Protein AF-A0A447S7N7-F1 (afdb_monomer)

Sequence (49 aa):
MRTGHHCAMPLMARYQVPAMCRASLAMYNTTEEVDRLVAGLQRIRKLLG

Nearest PDB structures (foldseek):
  6mr6-assembly1_A-2  TM=9.955E-01  e=2.364E-05  Escherichia coli K-12
  7tlq-assembly1_A  TM=9.540E-01  e=7.070E-03  Lancefieldella parvula
  7tlq-assembly1_B  TM=9.537E-01  e=8.828E-03  Lancefieldella parvula
  7xen-assembly1_A-2  TM=9.885E-01  e=1.102E-02  Bacillus subtilis subsp. subtilis str. 168

Structure (mmCIF, N/CA/C/O backbone):
data_AF-A0A447S7N7-F1
#
_entry.id   AF-A0A447S7N7-F1
#
loop_
_atom_site.group_PDB
_atom_site.id
_atom_site.type_symbol
_atom_site.label_atom_id
_atom_site.l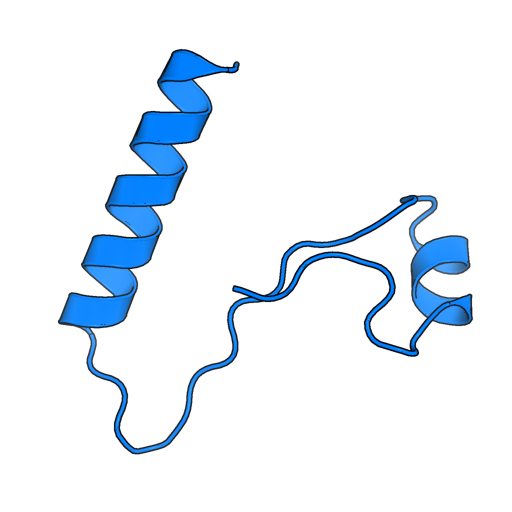abel_alt_id
_atom_site.label_comp_id
_atom_site.label_asym_id
_atom_site.label_entity_id
_atom_site.label_seq_id
_atom_site.pdbx_PDB_ins_code
_atom_site.Cartn_x
_atom_site.Cartn_y
_atom_site.Cartn_z
_atom_site.occupancy
_atom_site.B_iso_or_equiv
_atom_site.auth_seq_id
_atom_site.auth_comp_id
_atom_site.auth_asym_id
_atom_site.auth_atom_id
_atom_site.pdbx_PDB_model_num
ATOM 1 N N . MET A 1 1 ? 0.735 6.204 0.105 1.00 80.25 1 MET A N 1
ATOM 2 C CA . MET A 1 1 ? 0.499 5.231 -0.987 1.00 80.25 1 MET A CA 1
ATOM 3 C C . MET A 1 1 ? 1.534 5.460 -2.075 1.00 80.25 1 MET A C 1
ATOM 5 O O . MET A 1 1 ? 1.789 6.614 -2.393 1.00 80.25 1 MET A O 1
ATOM 9 N N . ARG A 1 2 ? 2.115 4.401 -2.644 1.00 91.69 2 ARG A N 1
ATOM 10 C CA . ARG A 1 2 ? 2.882 4.475 -3.900 1.00 91.69 2 ARG A CA 1
ATOM 11 C C . ARG A 1 2 ? 2.110 3.709 -4.968 1.00 91.69 2 ARG A C 1
ATOM 13 O O . ARG A 1 2 ? 1.594 2.634 -4.669 1.00 91.69 2 ARG A O 1
ATOM 20 N N . THR A 1 3 ? 2.082 4.214 -6.196 1.00 94.50 3 THR A N 1
ATOM 21 C CA . THR A 1 3 ? 1.418 3.558 -7.335 1.00 94.50 3 THR A CA 1
ATOM 22 C C . THR A 1 3 ? 2.427 3.336 -8.456 1.00 94.50 3 THR A C 1
ATOM 24 O O . THR A 1 3 ? 3.332 4.148 -8.638 1.00 94.50 3 THR A O 1
ATOM 27 N N . GLY A 1 4 ? 2.302 2.222 -9.176 1.00 94.56 4 GLY A N 1
ATOM 28 C CA . GLY A 1 4 ? 3.145 1.892 -10.326 1.00 94.56 4 GLY A CA 1
ATOM 29 C C . GLY A 1 4 ? 3.713 0.479 -10.243 1.00 94.56 4 GLY A C 1
ATOM 30 O O . GLY A 1 4 ? 3.134 -0.400 -9.604 1.00 94.56 4 GLY A O 1
ATOM 31 N N . HIS A 1 5 ? 4.863 0.271 -10.883 1.00 94.94 5 HIS A N 1
ATOM 32 C CA . HIS A 1 5 ? 5.519 -1.036 -10.953 1.00 94.94 5 HIS A CA 1
ATOM 33 C C . HIS A 1 5 ? 6.415 -1.352 -9.738 1.00 94.94 5 HIS A C 1
ATOM 35 O O . HIS A 1 5 ? 6.881 -2.479 -9.613 1.00 94.94 5 HIS A O 1
ATOM 41 N N . HIS A 1 6 ? 6.691 -0.386 -8.850 1.00 94.88 6 HIS A N 1
ATOM 42 C CA . HIS A 1 6 ? 7.512 -0.552 -7.627 1.00 94.88 6 HIS A CA 1
ATOM 43 C C . HIS A 1 6 ? 8.905 -1.162 -7.849 1.00 94.88 6 HIS A C 1
ATOM 45 O O . HIS A 1 6 ? 9.387 -1.914 -7.009 1.00 94.88 6 HIS A O 1
ATOM 51 N N . CYS A 1 7 ? 9.535 -0.874 -8.993 1.00 96.06 7 CYS A N 1
ATOM 52 C CA . CYS A 1 7 ? 10.774 -1.532 -9.441 1.00 96.06 7 CYS A CA 1
ATOM 53 C C . CYS A 1 7 ? 10.666 -3.071 -9.567 1.00 96.06 7 CYS A C 1
ATOM 55 O O . CYS A 1 7 ? 11.677 -3.755 -9.640 1.00 96.06 7 CYS A O 1
ATOM 57 N N . ALA A 1 8 ? 9.447 -3.612 -9.647 1.00 96.62 8 ALA A N 1
ATOM 58 C CA . ALA A 1 8 ? 9.135 -5.038 -9.723 1.00 96.62 8 ALA A CA 1
ATOM 59 C C . ALA A 1 8 ? 8.343 -5.372 -11.003 1.00 96.62 8 ALA A C 1
ATOM 61 O O . ALA A 1 8 ? 7.313 -6.042 -10.965 1.00 96.62 8 ALA A O 1
ATOM 62 N N . MET A 1 9 ? 8.817 -4.897 -12.159 1.00 96.31 9 MET A N 1
ATOM 63 C CA . MET A 1 9 ? 8.155 -5.106 -13.457 1.00 96.31 9 MET A CA 1
ATOM 64 C C . MET A 1 9 ? 7.886 -6.591 -13.796 1.00 96.31 9 MET A C 1
ATOM 66 O O . MET A 1 9 ? 6.784 -6.879 -14.264 1.00 96.31 9 MET A O 1
ATOM 70 N N . PRO A 1 10 ? 8.781 -7.557 -13.485 1.00 97.38 10 PRO A N 1
ATOM 71 C CA . PRO A 1 10 ? 8.482 -8.977 -13.706 1.00 97.38 10 PRO A CA 1
ATOM 72 C C . PRO A 1 10 ? 7.266 -9.480 -12.911 1.00 97.38 10 PRO A C 1
ATOM 74 O O . PRO A 1 10 ? 6.506 -10.319 -13.390 1.00 97.38 10 PRO A O 1
ATOM 77 N N . LEU A 1 11 ? 7.042 -8.942 -11.706 1.00 97.06 11 LEU A N 1
ATOM 78 C CA . LEU A 1 11 ? 5.890 -9.293 -10.873 1.00 97.06 11 LEU A CA 1
ATOM 79 C C . LEU A 1 11 ? 4.579 -8.787 -11.486 1.00 97.06 11 LEU A C 1
ATOM 81 O O . LEU A 1 11 ? 3.578 -9.498 -11.477 1.00 97.06 11 LEU A O 1
ATOM 85 N N . MET A 1 12 ? 4.599 -7.576 -12.045 1.00 96.56 12 MET A N 1
ATOM 86 C CA . MET A 1 12 ? 3.454 -6.984 -12.746 1.00 96.56 12 MET A CA 1
ATOM 87 C C . MET A 1 12 ? 3.059 -7.834 -13.959 1.00 96.56 12 MET A C 1
ATOM 89 O O . MET A 1 12 ? 1.882 -8.142 -14.130 1.00 96.56 12 MET A O 1
ATOM 93 N N . ALA A 1 13 ? 4.049 -8.295 -14.736 1.00 96.62 13 ALA A N 1
ATOM 94 C CA . ALA A 1 13 ? 3.829 -9.197 -15.867 1.00 96.62 13 ALA A CA 1
ATOM 95 C C . ALA A 1 13 ? 3.206 -10.534 -15.432 1.00 96.62 13 ALA A C 1
ATOM 97 O O . ALA A 1 13 ? 2.267 -11.007 -16.067 1.00 96.62 13 ALA A O 1
ATOM 98 N N . ARG A 1 14 ? 3.668 -11.112 -14.311 1.00 97.81 14 ARG A N 1
ATOM 99 C CA . ARG A 1 14 ? 3.097 -12.346 -13.745 1.00 97.81 14 ARG A CA 1
ATOM 100 C C . ARG A 1 14 ? 1.629 -12.190 -13.340 1.00 97.81 14 ARG A C 1
ATOM 102 O O . ARG A 1 14 ? 0.849 -13.105 -13.573 1.00 97.81 14 ARG A O 1
ATOM 109 N N . TYR A 1 15 ? 1.262 -11.068 -12.723 1.00 97.44 15 TYR A N 1
ATOM 110 C CA . TYR A 1 15 ? -0.122 -10.794 -12.314 1.00 97.44 15 TYR A CA 1
ATOM 111 C C . TYR A 1 15 ? -0.972 -10.144 -13.411 1.00 97.44 15 TYR A C 1
ATOM 113 O O . TYR A 1 15 ? -2.143 -9.873 -13.173 1.00 97.44 15 TYR A O 1
ATOM 121 N N . GLN A 1 16 ? -0.398 -9.898 -14.594 1.00 97.19 16 GLN A N 1
ATOM 122 C CA . GLN A 1 16 ? -1.069 -9.278 -15.741 1.00 97.19 16 GLN A CA 1
ATOM 123 C C . GLN A 1 16 ? -1.739 -7.935 -15.407 1.00 97.19 16 GLN A C 1
ATOM 125 O O . GLN A 1 16 ? -2.782 -7.586 -15.955 1.00 97.19 16 GLN A O 1
ATOM 130 N N . VAL A 1 17 ? -1.123 -7.158 -14.514 1.00 97.19 17 VAL A N 1
ATOM 131 C CA . VAL A 1 17 ? -1.595 -5.818 -14.142 1.00 97.19 17 VAL A CA 1
ATOM 132 C C . VAL A 1 17 ? -0.577 -4.761 -14.569 1.00 97.19 17 VAL A C 1
ATOM 134 O O . VAL A 1 17 ? 0.624 -4.978 -14.416 1.00 97.19 17 VAL A O 1
ATOM 137 N N . PRO A 1 18 ? -1.013 -3.592 -15.071 1.00 94.50 18 PRO A N 1
ATOM 138 C CA . PRO A 1 18 ? -0.092 -2.535 -15.496 1.00 94.50 18 PRO A CA 1
ATOM 139 C C . PRO A 1 18 ? 0.559 -1.802 -14.311 1.00 94.50 18 PRO A C 1
ATOM 141 O O . PRO A 1 18 ? 1.647 -1.242 -14.439 1.00 94.50 18 PRO A O 1
ATOM 144 N N . ALA A 1 19 ? -0.101 -1.789 -13.150 1.00 95.62 19 ALA A N 1
ATOM 145 C CA . ALA A 1 19 ? 0.380 -1.160 -11.927 1.00 95.62 19 ALA A CA 1
ATOM 146 C C . ALA A 1 19 ? -0.350 -1.723 -10.701 1.00 95.62 19 ALA A C 1
ATOM 148 O O . ALA A 1 19 ? -1.465 -2.231 -10.805 1.00 95.62 19 ALA A O 1
ATOM 149 N N . MET A 1 20 ? 0.250 -1.552 -9.523 1.00 95.94 20 MET A N 1
ATOM 150 C CA . MET A 1 20 ? -0.407 -1.799 -8.237 1.00 95.94 20 MET A CA 1
ATOM 151 C C . MET A 1 20 ? -0.303 -0.568 -7.336 1.00 95.94 20 MET A C 1
ATOM 153 O O . MET A 1 20 ? 0.658 0.202 -7.426 1.00 95.94 20 MET A O 1
ATOM 157 N N . CYS A 1 21 ? -1.264 -0.404 -6.431 1.00 95.06 21 CYS A N 1
ATOM 158 C CA . CYS A 1 21 ? -1.171 0.550 -5.329 1.00 95.06 21 CYS A CA 1
ATOM 159 C C . CYS A 1 21 ? -0.643 -0.168 -4.081 1.00 95.06 21 CYS A C 1
ATOM 161 O O . CYS A 1 21 ? -1.119 -1.250 -3.744 1.00 95.06 21 CYS A O 1
ATOM 163 N N . ARG A 1 22 ? 0.348 0.418 -3.402 1.00 97.00 22 ARG A N 1
ATOM 164 C CA . ARG A 1 22 ? 0.970 -0.152 -2.202 1.00 97.00 22 ARG A CA 1
ATOM 165 C C . ARG A 1 22 ? 0.919 0.835 -1.040 1.00 97.00 22 ARG A C 1
ATOM 167 O O . ARG A 1 22 ? 1.453 1.948 -1.132 1.00 97.00 22 ARG A O 1
ATOM 174 N N . ALA A 1 23 ? 0.331 0.398 0.068 1.00 96.50 23 ALA A N 1
ATOM 175 C CA . ALA A 1 23 ? 0.541 0.986 1.384 1.00 96.50 23 ALA A CA 1
ATOM 176 C C . ALA A 1 23 ? 1.676 0.221 2.079 1.00 96.50 23 ALA A C 1
ATOM 178 O O . ALA A 1 23 ? 1.681 -1.006 2.085 1.00 96.50 23 ALA A O 1
ATOM 179 N N . SER A 1 24 ? 2.662 0.936 2.612 1.00 95.88 24 SER A N 1
ATOM 180 C CA . SER A 1 24 ? 3.784 0.353 3.350 1.00 95.88 24 SER A CA 1
ATOM 181 C C . SER A 1 24 ? 3.739 0.908 4.765 1.00 95.88 24 SER A C 1
ATOM 183 O O . SER A 1 24 ? 3.721 2.127 4.918 1.00 95.88 24 SER A O 1
ATOM 185 N N . LEU A 1 25 ? 3.673 0.018 5.753 1.00 96.81 25 LEU A N 1
ATOM 186 C CA . LEU A 1 25 ? 3.627 0.358 7.174 1.00 96.81 25 LEU A CA 1
ATOM 187 C C . LEU A 1 25 ? 5.020 0.192 7.805 1.00 96.81 25 LEU A C 1
ATOM 189 O O . LEU A 1 25 ? 5.854 -0.556 7.291 1.00 96.81 25 LEU A O 1
ATOM 193 N N . ALA A 1 26 ? 5.257 0.886 8.910 1.00 97.19 26 ALA A N 1
ATOM 194 C CA . ALA A 1 26 ? 6.478 0.902 9.705 1.00 97.19 26 ALA A CA 1
ATOM 195 C C . ALA A 1 26 ? 6.139 0.949 11.207 1.00 97.19 26 ALA A C 1
ATOM 197 O O . ALA A 1 26 ? 4.978 1.068 11.588 1.00 97.19 26 ALA A O 1
ATOM 198 N N . MET A 1 27 ? 7.167 0.886 12.062 1.00 97.19 27 MET A N 1
ATOM 199 C CA . MET A 1 27 ? 7.027 0.832 13.529 1.00 97.19 27 MET A CA 1
ATOM 200 C C . MET A 1 27 ? 6.211 1.991 14.125 1.00 97.19 27 MET A C 1
ATOM 202 O O . MET A 1 27 ? 5.574 1.832 15.156 1.00 97.19 27 MET A O 1
ATOM 206 N N . TYR A 1 28 ? 6.247 3.162 13.492 1.00 97.44 28 TYR A N 1
ATOM 207 C CA . TYR A 1 28 ? 5.575 4.374 13.966 1.00 97.44 28 TYR A CA 1
ATOM 208 C C . TYR A 1 28 ? 4.139 4.522 13.452 1.00 97.44 28 TYR A C 1
ATOM 210 O O . TYR A 1 28 ? 3.511 5.541 13.725 1.00 97.44 28 TYR A O 1
ATOM 218 N N . ASN A 1 29 ? 3.627 3.558 12.682 1.00 97.62 29 ASN A N 1
ATOM 219 C CA . ASN A 1 29 ? 2.243 3.615 12.237 1.00 97.62 29 ASN A CA 1
ATOM 220 C C . ASN A 1 29 ? 1.279 3.144 13.320 1.00 97.62 29 ASN A C 1
ATOM 222 O O . ASN A 1 29 ? 1.603 2.258 14.109 1.00 97.62 29 ASN A O 1
ATOM 226 N N . THR A 1 30 ? 0.071 3.704 13.308 1.00 98.19 30 THR A N 1
ATOM 227 C CA . THR A 1 30 ? -0.988 3.337 14.257 1.00 98.19 30 THR A CA 1
ATOM 228 C C . THR A 1 30 ? -2.164 2.649 13.571 1.00 98.19 30 THR A C 1
ATOM 230 O O . THR A 1 30 ? -2.354 2.735 12.354 1.00 98.19 30 THR A O 1
ATOM 233 N N . THR A 1 31 ? -2.983 1.956 14.358 1.00 97.69 31 THR A N 1
ATOM 234 C CA . THR A 1 31 ? -4.227 1.329 13.892 1.00 97.69 31 THR A CA 1
ATOM 235 C C . THR A 1 31 ? -5.196 2.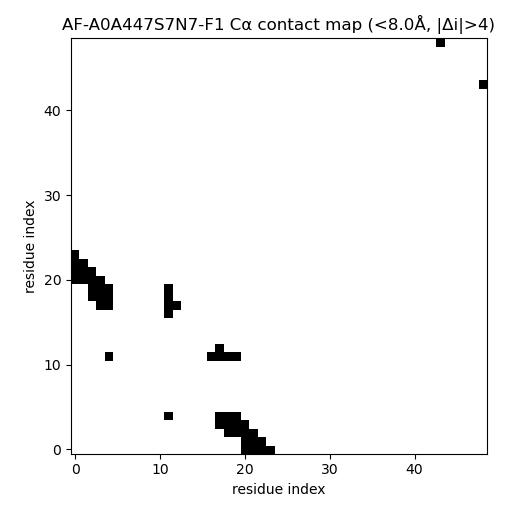357 13.315 1.00 97.69 31 THR A C 1
ATOM 237 O O . THR A 1 31 ? -5.765 2.135 12.250 1.00 97.69 31 THR A O 1
ATOM 240 N N . GLU A 1 32 ? -5.281 3.540 13.921 1.00 98.19 32 GLU A N 1
ATOM 241 C CA . GLU A 1 32 ? -6.155 4.628 13.471 1.00 98.19 32 GLU A CA 1
ATOM 242 C C . GLU A 1 32 ? -5.726 5.175 12.099 1.00 98.19 32 GLU A C 1
ATOM 244 O O . GLU A 1 32 ? -6.546 5.668 11.321 1.00 98.19 32 GLU A O 1
ATOM 249 N N . GLU A 1 33 ? -4.435 5.112 11.762 1.00 97.75 33 GLU A N 1
ATOM 250 C CA . GLU A 1 33 ? -3.953 5.452 10.419 1.00 97.75 33 GLU A CA 1
ATOM 251 C C . GLU A 1 33 ? -4.414 4.434 9.373 1.00 97.75 33 GLU A C 1
ATOM 253 O O . GLU A 1 33 ? -4.806 4.824 8.269 1.00 97.75 33 GLU A O 1
ATOM 258 N N . VAL A 1 34 ? -4.419 3.146 9.725 1.00 97.31 34 VAL A N 1
ATOM 259 C CA . VAL A 1 34 ? -4.935 2.076 8.861 1.00 97.31 34 VAL A CA 1
ATOM 260 C C . VAL A 1 34 ? -6.447 2.213 8.685 1.00 97.31 34 VAL A C 1
ATOM 262 O O . VAL A 1 34 ? -6.936 2.133 7.557 1.00 97.31 34 VAL A O 1
ATOM 265 N N . ASP A 1 35 ? -7.187 2.518 9.749 1.00 98.00 35 ASP A N 1
ATOM 266 C CA . ASP A 1 35 ? -8.636 2.732 9.674 1.00 98.00 35 ASP A CA 1
ATOM 267 C C . ASP A 1 35 ? -8.984 3.911 8.759 1.00 98.00 35 ASP A C 1
ATOM 269 O O . ASP A 1 35 ? -9.850 3.804 7.883 1.00 98.00 35 ASP A O 1
ATOM 273 N N . ARG A 1 36 ? -8.250 5.026 8.882 1.00 97.81 36 ARG A N 1
ATOM 274 C CA . ARG A 1 36 ? -8.401 6.181 7.982 1.00 97.81 36 ARG A CA 1
ATOM 275 C C . ARG A 1 36 ? -8.084 5.824 6.530 1.00 97.81 36 ARG A C 1
ATOM 277 O O . ARG A 1 36 ? -8.795 6.274 5.626 1.00 97.81 36 ARG A O 1
ATOM 284 N N . LEU A 1 37 ? -7.060 5.002 6.291 1.00 97.19 37 LEU A N 1
ATOM 285 C CA . LEU A 1 37 ? -6.720 4.509 4.955 1.00 97.19 37 LEU A CA 1
ATOM 286 C C . LEU A 1 37 ? -7.872 3.695 4.347 1.00 97.19 37 LEU A C 1
ATOM 288 O O . LEU A 1 37 ? -8.275 3.950 3.210 1.00 97.19 37 LEU A O 1
ATOM 292 N N . VAL A 1 38 ? -8.424 2.744 5.104 1.00 97.31 38 VAL A N 1
ATOM 293 C CA . VAL A 1 38 ? -9.526 1.879 4.658 1.00 97.31 38 VAL A CA 1
ATOM 294 C C . VAL A 1 38 ? -10.790 2.694 4.392 1.00 97.31 38 VAL A C 1
ATOM 296 O O . VAL A 1 38 ? -11.406 2.531 3.336 1.00 97.31 38 VAL A O 1
ATOM 299 N N . ALA A 1 39 ? -11.150 3.616 5.288 1.00 97.81 39 ALA A N 1
ATOM 300 C CA . ALA A 1 39 ? -12.297 4.502 5.103 1.00 97.81 39 ALA A CA 1
ATOM 301 C C . ALA A 1 39 ? -12.165 5.345 3.820 1.00 97.81 39 ALA A C 1
ATOM 303 O O . ALA A 1 39 ? -13.117 5.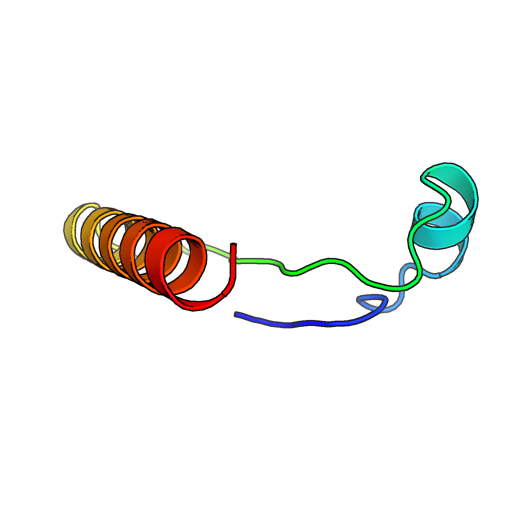461 3.040 1.00 97.81 39 ALA A O 1
ATOM 304 N N . GLY A 1 40 ? -10.966 5.876 3.550 1.00 96.50 40 GLY A N 1
ATOM 305 C CA . GLY A 1 40 ? -10.661 6.597 2.315 1.00 96.50 40 GLY A CA 1
ATOM 306 C C . GLY A 1 40 ? -10.825 5.732 1.061 1.00 96.50 40 GLY A C 1
ATOM 307 O O . GLY A 1 40 ? -11.473 6.153 0.100 1.00 96.50 40 GLY A O 1
ATOM 308 N N . LEU A 1 41 ? -10.311 4.498 1.079 1.00 96.06 41 LEU A N 1
ATOM 309 C CA . LEU A 1 41 ? -10.449 3.553 -0.036 1.00 96.06 41 LEU A CA 1
ATOM 310 C C . LEU A 1 41 ? -11.909 3.173 -0.302 1.00 96.06 41 LEU A C 1
ATOM 312 O O . LEU A 1 41 ? -12.339 3.157 -1.455 1.00 96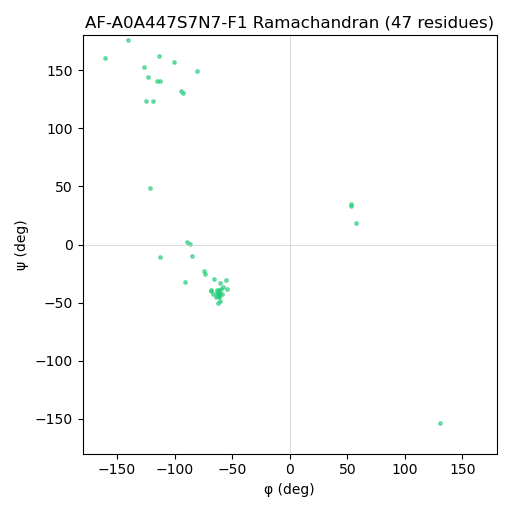.06 41 LEU A O 1
ATOM 316 N N . GLN A 1 42 ? -12.690 2.908 0.747 1.00 97.25 42 GLN A N 1
ATOM 317 C CA . GLN A 1 42 ? -14.115 2.604 0.612 1.00 97.25 42 GLN A CA 1
ATOM 318 C C . GLN A 1 42 ? -14.895 3.782 0.023 1.00 97.25 42 GLN A C 1
ATOM 320 O O . GLN A 1 42 ? -15.778 3.571 -0.809 1.00 97.25 42 GLN A O 1
ATOM 325 N N . ARG A 1 43 ? -14.566 5.017 0.424 1.00 97.50 43 ARG A N 1
ATOM 326 C CA . ARG A 1 43 ? -15.167 6.228 -0.144 1.00 97.50 43 ARG A CA 1
ATOM 327 C C . ARG A 1 43 ? -14.858 6.354 -1.633 1.00 97.50 43 ARG A C 1
ATOM 329 O O . ARG A 1 43 ? -15.782 6.541 -2.412 1.00 97.50 43 ARG A O 1
ATOM 336 N N . ILE A 1 44 ? -13.592 6.226 -2.031 1.00 96.12 44 ILE A N 1
ATOM 337 C CA . ILE A 1 44 ? -13.189 6.338 -3.442 1.00 96.12 44 ILE A CA 1
ATOM 338 C C . ILE A 1 44 ? -13.837 5.233 -4.280 1.00 96.12 44 ILE A C 1
ATOM 340 O O . ILE A 1 44 ? -14.348 5.518 -5.359 1.00 96.12 44 ILE A O 1
ATOM 344 N N . ARG A 1 45 ? -13.903 4.000 -3.763 1.00 95.56 45 ARG A N 1
ATOM 345 C CA . ARG A 1 45 ? -14.588 2.890 -4.439 1.00 95.56 45 ARG A CA 1
ATOM 346 C C . ARG A 1 45 ? -16.063 3.190 -4.717 1.00 95.56 45 ARG A C 1
ATOM 348 O O . ARG A 1 45 ? -16.551 2.774 -5.749 1.00 95.56 45 ARG A O 1
ATOM 355 N N . LYS A 1 46 ? -16.763 3.897 -3.822 1.00 96.38 46 LYS A N 1
ATOM 356 C CA . 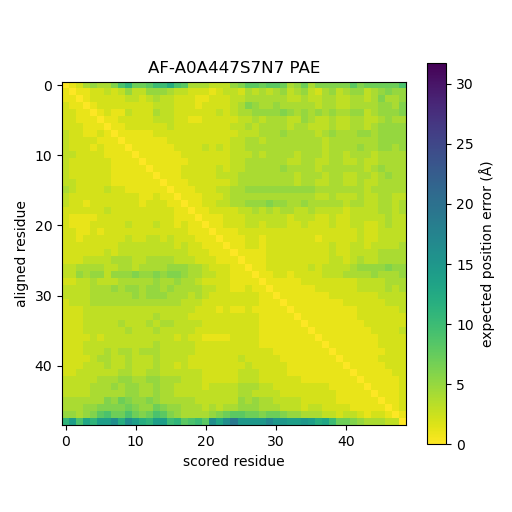LYS A 1 46 ? -18.165 4.312 -4.035 1.00 96.38 46 LYS A CA 1
ATOM 357 C C . LYS A 1 46 ? -18.321 5.471 -5.026 1.00 96.38 46 LYS A C 1
ATOM 359 O O . LYS A 1 46 ? -19.417 5.686 -5.517 1.00 96.38 46 LYS A O 1
ATOM 364 N N . LEU A 1 47 ? -17.274 6.273 -5.225 1.00 96.81 47 LEU A N 1
ATOM 365 C CA . LEU A 1 47 ? -17.306 7.443 -6.109 1.00 96.81 47 LEU A CA 1
ATOM 366 C C . LEU A 1 47 ? -16.891 7.105 -7.546 1.00 96.81 47 LEU A C 1
ATOM 368 O O . LEU A 1 47 ? -17.348 7.765 -8.470 1.00 96.81 47 LEU A O 1
ATOM 372 N N . LEU A 1 48 ? -15.985 6.137 -7.715 1.00 94.75 48 LEU A N 1
ATOM 373 C CA . LEU A 1 48 ? -15.390 5.765 -9.005 1.00 94.75 48 LEU A CA 1
ATOM 374 C C . LEU A 1 48 ? -15.791 4.366 -9.497 1.00 94.75 48 LEU A C 1
ATOM 376 O O . LEU A 1 48 ? -15.430 4.009 -10.616 1.00 94.75 48 LEU A O 1
ATOM 380 N N . GLY A 1 49 ? -16.437 3.564 -8.648 1.00 73.62 49 GLY A N 1
ATOM 381 C CA . GLY A 1 49 ? -17.000 2.257 -8.997 1.00 73.62 49 GLY A CA 1
ATOM 382 C C . GLY A 1 49 ? -18.501 2.358 -9.182 1.00 73.62 49 GLY A C 1
ATOM 383 O O . GLY A 1 49 ? -19.011 1.592 -10.022 1.00 73.62 49 GLY A O 1
#

Solvent-accessible surface area (backbone atoms only — not comparable to full-atom values): 3149 Å² total; per-residue (Å²): 120,50,75,41,50,86,94,38,57,71,58,30,62,73,70,73,40,92,54,49,79,43,82,84,86,58,94,88,59,54,71,68,58,52,52,52,49,50,53,50,51,56,51,50,49,70,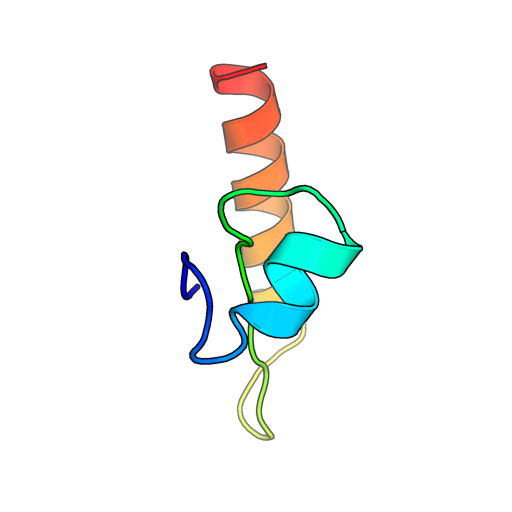76,79,102

Secondary structure (DSSP, 8-state):
-EEE-TT-HHHHHHHT-S-EEE----TT--HHHHHHHHHHHHHHHHHH-

InterPro domains:
  IPR000192 Aminotransferase class V domain [PF00266] (1-37)
  IPR01542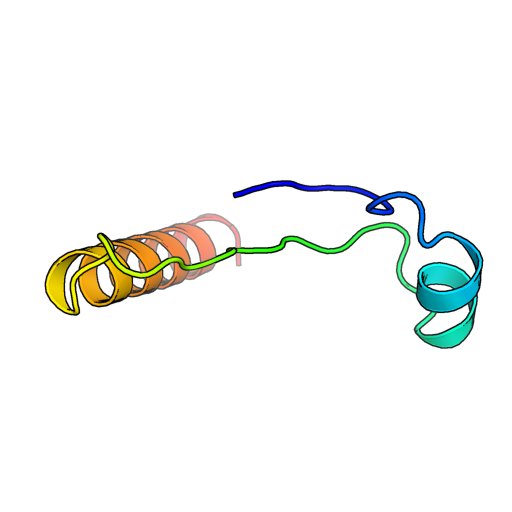2 Pyridoxal phosphate-dependent transferase, small domain [G3DSA:3.90.1150.10] (1-49)
  IPR015424 Pyrid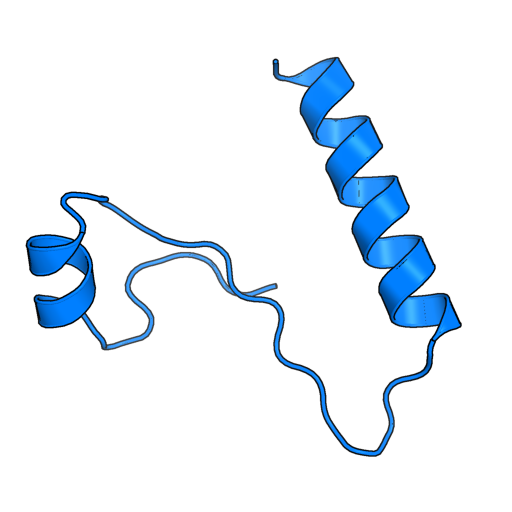oxal phosphate-dependent transferase [SSF53383] (2-46)

Mean predicted aligned error: 2.89 Å

Radius of gyration: 13.43 Å; Cα contacts (8 Å, |Δi|>4): 25; chains: 1; bounding box: 29×20×30 Å

Organ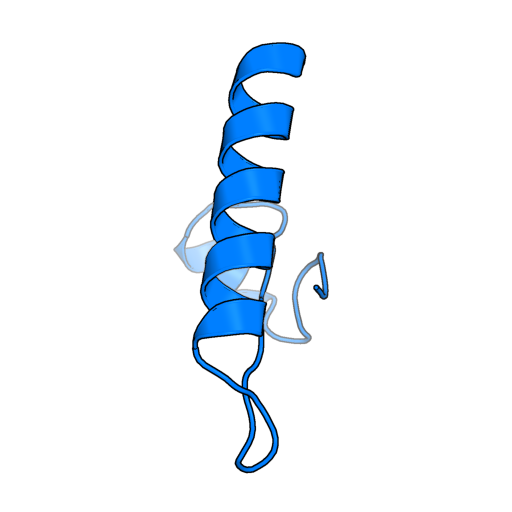ism: Klebsiella pneumoniae (NCBI:txid573)

Foldseek 3Di:
DDKACPVPVVVCVVVVHRMDDDDDDDPPDDPVNVVVVVVVVVVVVVVPD

pLDDT: mean 95.75, std 4.12, range [73.62, 98.19]